Protein AF-A0A1Y0G5J5-F1 (afdb_monomer)

Secondary structure (DSSP, 8-state):
-HHHHHHHHHHHHHHHHHHHHHHHHHHHHHHHHHHHHHHHHHHHHHHHHHHHHHHHHHHHHHHHHHHHHTHHHHHHHHHHHHHHHHHHHHHHHHHHHHHHHHS--HHHHHHHHHHHHHHHHHS---

Mean predicted aligned error: 13.6 Å

Foldseek 3Di:
DVVVVVVVVVVVVVVVVVVVVVVVVVVVVVVVVVVVVVVVVVVCCVVVVVVCVVVVVVLVVVLVVQCVVCVPPPNPCSVVVSVVVVVVVVVVVVVVVVVVVVVPPPPPVVVVVVVVVVVVVPPPDD

pLDDT: mean 77.76, std 14.46, range [41.59, 96.88]

Radius of gyration: 29.21 Å; Cα contacts (8 Å, |Δi|>4): 8; chains: 1; bounding box: 73×22×74 Å

Sequence (126 aa):
MAEVTSGLMESLKRLVRTLLTIGQTRLELLSNELEEERIRLTRILVIGGLTLFFFGLALLLATVFLIVLFWDSHRLLMIGGLTGLFTLAGLLALNTFRAMCRERPRLFAASLSELSKDREQLAPRL

Structure (mmCIF, N/CA/C/O backbone):
data_AF-A0A1Y0G5J5-F1
#
_entry.id   AF-A0A1Y0G5J5-F1
#
loop_
_atom_site.group_PDB
_atom_site.id
_atom_site.type_symbol
_atom_site.label_atom_id
_atom_site.label_alt_id
_atom_site.label_comp_id
_atom_site.label_asym_id
_atom_site.label_entity_id
_atom_site.label_seq_id
_atom_site.pdbx_PDB_ins_code
_atom_site.Cartn_x
_atom_site.Cartn_y
_atom_site.Cartn_z
_atom_site.occupancy
_atom_site.B_iso_or_equiv
_atom_site.auth_seq_id
_atom_site.auth_comp_id
_atom_site.auth_asym_id
_atom_site.auth_atom_id
_atom_site.pdbx_PDB_model_num
ATOM 1 N N . MET A 1 1 ? -50.958 -14.298 44.379 1.00 48.50 1 MET A N 1
ATOM 2 C CA . MET A 1 1 ? -50.286 -14.405 43.059 1.00 48.50 1 MET A CA 1
ATOM 3 C C . MET A 1 1 ? -49.753 -13.067 42.518 1.00 48.50 1 MET A C 1
ATOM 5 O O . MET A 1 1 ? -48.831 -13.118 41.722 1.00 48.50 1 MET A O 1
ATOM 9 N N . ALA A 1 2 ? -50.241 -11.894 42.959 1.00 53.78 2 ALA A N 1
ATOM 10 C CA . ALA A 1 2 ? -49.780 -10.579 42.469 1.00 53.78 2 ALA A CA 1
ATOM 11 C C . ALA A 1 2 ? -48.365 -10.141 42.937 1.00 53.78 2 ALA A C 1
ATOM 13 O O . ALA A 1 2 ? -47.700 -9.369 42.247 1.00 53.78 2 ALA A O 1
ATOM 14 N N . GLU A 1 3 ? -47.871 -10.654 44.069 1.00 55.78 3 GLU A N 1
ATOM 15 C CA . GLU A 1 3 ? -46.524 -10.343 44.590 1.00 55.78 3 GLU A CA 1
ATOM 16 C C . GLU A 1 3 ? -45.391 -10.927 43.730 1.00 55.78 3 GLU A C 1
ATOM 18 O O . GLU A 1 3 ? -44.379 -10.271 43.491 1.00 55.78 3 GLU A O 1
ATOM 23 N N . VAL A 1 4 ? -45.582 -12.138 43.193 1.00 58.97 4 VAL A N 1
ATOM 24 C CA . VAL A 1 4 ? -44.564 -12.841 42.391 1.00 58.97 4 VAL A CA 1
ATOM 25 C C . VAL A 1 4 ? -44.337 -12.139 41.049 1.00 58.97 4 VAL A C 1
ATOM 27 O O . VAL A 1 4 ? -43.201 -12.001 40.599 1.00 58.97 4 VAL A O 1
ATOM 30 N N . THR A 1 5 ? -45.402 -11.624 40.429 1.00 65.06 5 THR A N 1
ATOM 31 C CA . THR A 1 5 ? -45.323 -10.845 39.183 1.00 65.06 5 THR A CA 1
ATOM 32 C C . THR A 1 5 ? -44.612 -9.504 39.367 1.00 65.06 5 THR A C 1
ATOM 34 O O . THR A 1 5 ? -43.902 -9.069 38.462 1.00 65.06 5 THR A O 1
ATOM 37 N N . SER A 1 6 ? -44.743 -8.879 40.544 1.00 66.88 6 SER A N 1
ATOM 38 C CA . SER A 1 6 ? -44.019 -7.649 40.893 1.00 66.88 6 SER A CA 1
ATOM 39 C C . SER A 1 6 ? -42.507 -7.899 40.993 1.00 66.88 6 SER A C 1
ATOM 41 O O . SER A 1 6 ? -41.719 -7.206 40.346 1.00 66.88 6 SER A O 1
ATOM 43 N N . GLY A 1 7 ? -42.100 -8.958 41.704 1.00 73.06 7 GLY A N 1
ATOM 44 C CA . GLY A 1 7 ? -40.685 -9.324 41.856 1.00 73.06 7 GLY A CA 1
ATOM 45 C C . GLY A 1 7 ? -40.005 -9.759 40.548 1.00 73.06 7 GLY A C 1
ATOM 46 O O . GLY A 1 7 ? -38.823 -9.472 40.329 1.00 73.06 7 GLY A O 1
ATOM 47 N N . LEU A 1 8 ? -40.751 -10.395 39.635 1.00 77.75 8 LEU A N 1
ATOM 48 C CA . LEU A 1 8 ? -40.253 -10.750 38.300 1.00 77.75 8 LEU A CA 1
ATOM 49 C C . LEU A 1 8 ? -40.013 -9.502 37.434 1.00 77.75 8 LEU A C 1
ATOM 51 O O . LEU A 1 8 ? -38.984 -9.396 36.765 1.00 77.75 8 LEU A O 1
ATOM 55 N N . MET A 1 9 ? -40.939 -8.539 37.483 1.00 81.06 9 MET A N 1
ATOM 56 C CA . MET A 1 9 ? -40.833 -7.270 36.756 1.00 81.06 9 MET A CA 1
ATOM 57 C C . MET A 1 9 ? -39.655 -6.425 37.269 1.00 81.06 9 MET A C 1
ATOM 59 O O . MET A 1 9 ? -38.930 -5.824 36.475 1.00 81.06 9 MET A O 1
ATOM 63 N N . GLU A 1 10 ? -39.417 -6.408 38.584 1.00 79.62 10 GLU A N 1
ATOM 64 C CA . GLU A 1 10 ? -38.252 -5.749 39.190 1.00 79.62 10 GLU A CA 1
ATOM 65 C C . GLU A 1 10 ? -36.924 -6.403 38.794 1.00 79.62 10 GLU A C 1
ATOM 67 O O . GLU A 1 10 ? -35.959 -5.702 38.471 1.00 79.62 10 GLU A O 1
ATOM 72 N N . SER A 1 11 ? -36.876 -7.737 38.765 1.00 77.19 11 SER A N 1
ATOM 73 C CA . SER A 1 11 ? -35.688 -8.485 38.339 1.00 77.19 11 SER A CA 1
ATOM 74 C C . SER A 1 11 ? -35.362 -8.233 36.869 1.00 77.19 11 SER A C 1
ATOM 76 O O . SER A 1 11 ? -34.202 -8.004 36.530 1.00 77.19 11 SER A O 1
ATOM 78 N N . LEU A 1 12 ? -36.378 -8.176 36.004 1.00 82.25 12 LEU A N 1
ATOM 79 C CA . LEU A 1 12 ? -36.210 -7.833 34.593 1.00 82.25 12 LEU A CA 1
ATOM 80 C C . LEU A 1 12 ? -35.689 -6.398 34.424 1.00 82.25 12 LEU A C 1
ATOM 82 O O . LEU A 1 12 ? -34.766 -6.160 33.647 1.00 82.25 12 LEU A O 1
ATOM 86 N N . LYS A 1 13 ? -36.208 -5.447 35.211 1.00 79.50 13 LYS A N 1
ATOM 87 C CA . LYS A 1 13 ? -35.724 -4.057 35.230 1.00 79.50 13 LYS A CA 1
ATOM 88 C C . LYS A 1 13 ? -34.261 -3.959 35.658 1.00 79.50 13 LYS A C 1
ATOM 90 O O . LYS A 1 13 ? -33.501 -3.200 35.056 1.00 79.50 13 LYS A O 1
ATOM 95 N N . ARG A 1 14 ? -33.852 -4.720 36.679 1.00 77.56 14 ARG A N 1
ATOM 96 C CA . ARG A 1 14 ? -32.446 -4.804 37.102 1.00 77.56 14 ARG A CA 1
ATOM 97 C C . ARG A 1 14 ? -31.571 -5.409 36.012 1.00 77.56 14 ARG A C 1
ATOM 99 O O . ARG A 1 14 ? -30.533 -4.831 35.718 1.00 77.56 14 ARG A O 1
ATOM 106 N N . LEU A 1 15 ? -32.011 -6.496 35.381 1.00 78.00 15 LEU A N 1
ATOM 107 C CA . LEU A 1 15 ? -31.271 -7.162 34.309 1.00 78.00 15 LEU A CA 1
ATOM 108 C C . LEU A 1 15 ? -31.032 -6.222 33.117 1.00 78.00 15 LEU A C 1
ATOM 110 O O . LEU A 1 15 ? -29.899 -6.082 32.668 1.00 78.00 15 LEU A O 1
ATOM 114 N N . VAL A 1 16 ? -32.077 -5.521 32.663 1.00 77.38 16 VAL A N 1
ATOM 115 C CA . VAL A 1 16 ? -31.996 -4.527 31.578 1.00 77.38 16 VAL A CA 1
ATOM 116 C C . VAL A 1 16 ? -31.052 -3.386 31.949 1.00 77.38 16 VAL A C 1
ATOM 118 O O . VAL A 1 16 ? -30.237 -2.974 31.130 1.00 77.38 16 VAL A O 1
ATOM 121 N N . ARG A 1 17 ? -31.104 -2.903 33.196 1.00 77.38 17 ARG A N 1
ATOM 122 C CA . ARG A 1 17 ? -30.204 -1.845 33.671 1.00 77.38 17 ARG A CA 1
ATOM 123 C C . ARG A 1 17 ? -28.749 -2.308 33.665 1.00 77.38 17 ARG A C 1
ATOM 125 O O . ARG A 1 17 ? -27.904 -1.580 33.170 1.00 77.38 17 ARG A O 1
ATOM 132 N N . THR A 1 18 ? -28.471 -3.519 34.145 1.00 76.00 18 THR A N 1
ATOM 133 C CA . THR A 1 18 ? -27.127 -4.112 34.129 1.00 76.00 18 THR A CA 1
ATOM 134 C C . THR A 1 18 ? -26.611 -4.316 32.702 1.00 76.00 18 THR A C 1
ATOM 136 O O . THR A 1 18 ? -25.460 -3.989 32.428 1.00 76.00 18 THR A O 1
ATOM 139 N N . LEU A 1 19 ? -27.457 -4.789 31.782 1.00 71.12 19 LEU A N 1
ATOM 140 C CA . LEU A 1 19 ? -27.134 -4.923 30.356 1.00 71.12 19 LEU A CA 1
ATOM 141 C C . LEU A 1 19 ? -26.801 -3.573 29.708 1.00 71.12 19 LEU A C 1
ATOM 143 O O . LEU A 1 19 ? -25.793 -3.471 29.017 1.00 71.12 19 LEU A O 1
ATOM 147 N N . LEU A 1 20 ? -27.584 -2.527 29.989 1.00 73.81 20 LEU A N 1
ATOM 148 C CA . LEU A 1 20 ? -27.311 -1.165 29.517 1.00 73.81 20 LEU A CA 1
ATOM 149 C C . LEU A 1 20 ? -25.972 -0.630 30.037 1.00 73.81 20 LEU A C 1
ATOM 151 O O . LEU A 1 20 ? -25.208 -0.058 29.263 1.00 73.81 20 LEU A O 1
ATOM 155 N N . THR A 1 21 ? -25.652 -0.852 31.315 1.00 73.06 21 THR A N 1
ATOM 156 C CA . THR A 1 21 ? -24.372 -0.415 31.895 1.00 73.06 21 THR A CA 1
ATOM 157 C C . THR A 1 21 ? -23.181 -1.143 31.263 1.00 73.06 21 THR A C 1
ATOM 159 O O . THR A 1 21 ? -22.154 -0.523 30.984 1.00 73.06 21 THR A O 1
ATOM 162 N N . ILE A 1 22 ? -23.317 -2.448 31.002 1.00 73.12 22 ILE A N 1
ATOM 163 C CA . ILE A 1 22 ? -22.291 -3.259 30.325 1.00 73.12 22 ILE A CA 1
ATOM 164 C C . ILE A 1 22 ? -22.132 -2.824 28.859 1.00 73.12 22 ILE A C 1
ATOM 166 O O . ILE A 1 22 ? -21.013 -2.744 28.354 1.00 73.12 22 ILE A O 1
ATOM 170 N N . GLY A 1 23 ? -23.236 -2.516 28.174 1.00 70.12 23 GLY A N 1
ATOM 171 C CA . GLY A 1 23 ? -23.225 -2.009 26.803 1.00 70.12 23 GLY A CA 1
ATOM 172 C C . GLY A 1 23 ? -22.538 -0.648 26.688 1.00 70.12 23 GLY A C 1
ATOM 173 O O . GLY A 1 23 ? -21.704 -0.465 25.809 1.00 70.12 23 GLY A O 1
ATOM 174 N N . GLN A 1 24 ? -22.817 0.279 27.611 1.00 70.69 24 GLN A N 1
ATOM 175 C CA . GLN A 1 24 ? -22.177 1.601 27.653 1.00 70.69 24 GLN A CA 1
ATOM 176 C C . GLN A 1 24 ? -20.656 1.506 27.812 1.00 70.69 24 GLN A C 1
ATOM 178 O O . GLN A 1 24 ? -19.926 2.122 27.042 1.00 70.69 24 GLN A O 1
ATOM 183 N N . THR A 1 25 ? -20.175 0.677 28.742 1.00 70.19 25 THR A N 1
ATOM 184 C CA . THR A 1 25 ? -18.728 0.492 28.958 1.00 70.19 25 THR A CA 1
ATOM 185 C C . THR A 1 25 ? -18.040 -0.178 27.768 1.00 70.19 25 THR A C 1
ATOM 187 O O . THR A 1 25 ? -16.918 0.184 27.419 1.00 70.19 25 THR A O 1
ATOM 190 N N . ARG A 1 26 ? -18.702 -1.128 27.093 1.00 76.62 26 ARG A N 1
ATOM 191 C CA . ARG A 1 26 ? -18.162 -1.730 25.862 1.00 76.62 26 ARG A CA 1
ATOM 192 C C . ARG A 1 26 ? -18.199 -0.777 24.672 1.00 76.62 26 ARG A C 1
ATOM 194 O O . ARG A 1 26 ? -17.278 -0.821 23.871 1.00 76.62 26 ARG A O 1
ATOM 201 N N . LEU A 1 27 ? -19.213 0.078 24.549 1.00 72.31 27 LEU A N 1
ATOM 202 C CA . LEU A 1 27 ? -19.282 1.098 23.498 1.00 72.31 27 LEU A CA 1
ATOM 203 C C . LEU A 1 27 ? -18.202 2.168 23.667 1.00 72.31 27 LEU A C 1
ATOM 205 O O . LEU A 1 27 ? -17.607 2.565 22.671 1.00 72.31 27 LEU A O 1
ATOM 209 N N . GLU A 1 28 ? -17.907 2.592 24.898 1.00 72.62 28 GLU A N 1
ATOM 210 C CA . GLU A 1 28 ? -16.767 3.476 25.178 1.00 72.62 28 GLU A CA 1
ATOM 211 C C . GLU A 1 28 ? -15.439 2.819 24.789 1.00 72.62 28 GLU A C 1
ATOM 213 O O . GLU A 1 28 ? -14.636 3.438 24.092 1.00 72.62 28 GLU A O 1
ATOM 218 N N . LEU A 1 29 ? -15.235 1.547 25.153 1.00 74.75 29 LEU A N 1
ATOM 219 C CA . LEU A 1 29 ? -14.040 0.797 24.754 1.00 74.75 29 LEU A CA 1
ATOM 220 C C . LEU A 1 29 ? -13.947 0.617 23.229 1.00 74.75 29 LEU A C 1
ATOM 222 O O . LEU A 1 29 ? -12.900 0.896 22.659 1.00 74.75 29 LEU A O 1
ATOM 226 N N . LEU A 1 30 ? -15.036 0.236 22.552 1.00 73.88 30 LEU A N 1
ATOM 227 C CA . LEU A 1 30 ? -15.081 0.080 21.090 1.00 73.88 30 LEU A CA 1
ATOM 228 C C . LEU A 1 30 ? -14.862 1.407 20.355 1.00 73.88 30 LEU A C 1
ATOM 230 O O . LEU A 1 30 ? -14.214 1.430 19.311 1.00 73.88 30 LEU A O 1
ATOM 234 N N . SER A 1 31 ? -15.407 2.509 20.876 1.00 74.19 31 SER A N 1
ATOM 235 C CA . SER A 1 31 ? -15.188 3.846 20.319 1.00 74.19 31 SER A CA 1
ATOM 236 C C . SER A 1 31 ? -13.718 4.239 20.423 1.00 74.19 31 SER A C 1
ATOM 238 O O . SER A 1 31 ? -13.153 4.740 19.452 1.00 74.19 31 SER A O 1
ATOM 240 N N . ASN A 1 32 ? -13.091 3.964 21.567 1.00 75.00 32 ASN A N 1
ATOM 241 C CA . ASN A 1 32 ? -11.678 4.246 21.784 1.00 75.00 32 ASN A CA 1
ATOM 242 C C . ASN A 1 32 ? -10.775 3.361 20.899 1.00 75.00 32 ASN A C 1
ATOM 244 O O . ASN A 1 32 ? -9.874 3.864 20.233 1.00 75.00 32 ASN A O 1
ATOM 248 N N . GLU A 1 33 ? -11.067 2.060 20.794 1.00 76.12 33 GLU A N 1
ATOM 249 C CA . GLU A 1 33 ? -10.354 1.135 19.897 1.00 76.12 33 GLU A CA 1
ATOM 250 C C . GLU A 1 33 ? -10.484 1.541 18.419 1.00 76.12 33 GLU A C 1
ATOM 252 O O . GLU A 1 33 ? -9.517 1.464 17.659 1.00 76.12 33 GLU A O 1
ATOM 257 N N . LEU A 1 34 ? -11.661 2.016 17.993 1.00 77.44 34 LEU A N 1
ATOM 258 C CA . LEU A 1 34 ? -11.863 2.539 16.640 1.00 77.44 34 LEU A CA 1
ATOM 259 C C . LEU A 1 34 ? -11.021 3.786 16.379 1.00 77.44 34 LEU A C 1
ATOM 261 O O . LEU A 1 34 ? -10.488 3.931 15.279 1.00 77.44 34 LEU A O 1
ATOM 265 N N . GLU A 1 35 ? -10.909 4.691 17.346 1.00 77.00 35 GLU A N 1
ATOM 266 C CA . GLU A 1 35 ? -10.113 5.910 17.209 1.00 77.00 35 GLU A CA 1
ATOM 267 C C . GLU A 1 35 ? -8.612 5.591 17.114 1.00 77.00 35 GLU A C 1
ATOM 269 O O . GLU A 1 35 ? -7.926 6.084 16.211 1.00 77.00 35 GLU A O 1
ATOM 274 N N . GLU A 1 36 ? -8.120 4.667 17.943 1.00 78.75 36 GLU A N 1
ATOM 275 C CA . GLU A 1 36 ? -6.749 4.154 17.857 1.00 78.75 36 GLU A CA 1
ATOM 276 C C . GLU A 1 36 ? -6.468 3.478 16.507 1.00 78.75 36 GLU A C 1
ATOM 278 O O . GLU A 1 36 ? -5.452 3.759 15.856 1.00 78.75 36 GLU A O 1
ATOM 283 N N . GLU A 1 37 ? -7.383 2.629 16.031 1.00 77.81 37 GLU A N 1
ATOM 284 C CA . GLU A 1 37 ? -7.213 1.922 14.763 1.00 77.81 37 GLU A CA 1
ATOM 285 C C . GLU A 1 37 ? -7.318 2.876 13.562 1.00 77.81 37 GLU A C 1
ATOM 287 O O . GLU A 1 37 ? -6.590 2.725 12.581 1.00 77.81 37 GLU A O 1
ATOM 292 N N . ARG A 1 38 ? -8.139 3.932 13.637 1.00 82.25 38 ARG A N 1
ATOM 293 C CA . ARG A 1 38 ? -8.187 4.999 12.620 1.00 82.25 38 ARG A CA 1
ATOM 294 C C . ARG A 1 38 ? -6.854 5.723 12.504 1.00 82.25 38 ARG A C 1
ATOM 296 O O . ARG A 1 38 ? -6.385 5.934 11.382 1.00 82.25 38 ARG A O 1
ATOM 303 N N . ILE A 1 39 ? -6.229 6.081 13.624 1.00 84.69 39 ILE A N 1
ATOM 304 C CA . ILE A 1 39 ? -4.912 6.732 13.631 1.00 84.69 39 ILE A CA 1
ATOM 305 C C . ILE A 1 39 ? -3.852 5.775 13.078 1.00 84.69 39 ILE A C 1
ATOM 307 O O . ILE A 1 39 ? -3.050 6.173 12.227 1.00 84.69 39 ILE A O 1
ATOM 311 N N . ARG A 1 40 ? -3.878 4.500 13.488 1.00 86.69 40 ARG A N 1
ATOM 312 C CA . ARG A 1 40 ? -2.971 3.463 12.977 1.00 86.69 40 ARG A CA 1
ATOM 313 C C . ARG A 1 40 ? -3.107 3.291 11.466 1.00 86.69 40 ARG A C 1
ATOM 315 O O . ARG A 1 40 ? -2.104 3.369 10.759 1.00 86.69 40 ARG A O 1
ATOM 322 N N . LEU A 1 41 ? -4.325 3.102 10.963 1.00 85.44 41 LEU A N 1
ATOM 323 C CA . LEU A 1 41 ? -4.601 2.939 9.536 1.00 85.44 41 LEU A CA 1
ATOM 324 C C . LEU A 1 41 ? -4.205 4.183 8.747 1.00 85.44 41 LEU A C 1
ATOM 326 O O . LEU A 1 41 ? -3.576 4.058 7.702 1.00 85.44 41 LEU A O 1
ATOM 330 N N . THR A 1 42 ? -4.495 5.380 9.257 1.00 86.50 42 THR A N 1
ATOM 331 C CA . THR A 1 42 ? -4.085 6.636 8.612 1.00 86.50 42 THR A CA 1
ATOM 332 C C . THR A 1 42 ? -2.565 6.729 8.526 1.00 86.50 42 THR A C 1
ATOM 334 O O . THR A 1 42 ? -2.024 7.045 7.469 1.00 86.50 42 THR A O 1
ATOM 337 N N . ARG A 1 43 ? -1.850 6.378 9.601 1.00 91.62 43 ARG A N 1
ATOM 338 C CA . ARG A 1 43 ? -0.384 6.345 9.609 1.00 91.62 43 ARG A CA 1
ATOM 339 C C . ARG A 1 43 ? 0.169 5.333 8.605 1.00 91.62 43 ARG A C 1
ATOM 341 O O . ARG A 1 43 ? 1.103 5.663 7.878 1.00 91.62 43 ARG A O 1
ATOM 348 N N . ILE A 1 44 ? -0.408 4.133 8.543 1.00 91.56 44 ILE A N 1
ATOM 349 C CA . ILE A 1 44 ? -0.030 3.101 7.567 1.00 91.56 44 ILE A CA 1
ATOM 350 C C . ILE A 1 44 ? -0.305 3.584 6.139 1.00 91.56 44 ILE A C 1
ATOM 352 O O . ILE A 1 44 ? 0.545 3.400 5.276 1.00 91.56 44 ILE A O 1
ATOM 356 N N . LEU A 1 45 ? -1.439 4.238 5.884 1.00 92.50 45 LEU A N 1
ATOM 357 C CA . LEU A 1 45 ? -1.783 4.775 4.567 1.00 92.50 45 LEU A CA 1
ATOM 358 C C . LEU A 1 45 ? -0.832 5.894 4.137 1.00 92.50 45 LEU A C 1
ATOM 360 O O . LEU A 1 45 ? -0.373 5.892 2.999 1.00 92.50 45 LEU A O 1
ATOM 364 N N . VAL A 1 46 ? -0.503 6.822 5.037 1.00 95.38 46 VAL A N 1
ATOM 365 C CA . VAL A 1 46 ? 0.410 7.935 4.741 1.00 95.38 46 VAL A CA 1
ATOM 366 C C . VAL A 1 46 ? 1.827 7.424 4.495 1.00 95.38 46 VAL A C 1
ATOM 368 O O . VAL A 1 46 ? 2.410 7.726 3.455 1.00 95.38 46 VAL A O 1
ATOM 371 N N . ILE A 1 47 ? 2.381 6.627 5.416 1.00 95.19 47 ILE A N 1
ATOM 372 C CA . ILE A 1 47 ? 3.745 6.096 5.275 1.00 95.19 47 ILE A CA 1
ATOM 373 C C . ILE A 1 47 ? 3.810 5.123 4.099 1.00 95.19 47 ILE A C 1
ATOM 375 O O . ILE A 1 47 ? 4.692 5.250 3.259 1.00 95.19 47 ILE A O 1
ATOM 379 N N . GLY A 1 48 ? 2.859 4.195 3.995 1.00 94.38 48 GLY A N 1
ATOM 380 C CA . GLY A 1 48 ? 2.786 3.232 2.900 1.00 94.38 48 GLY A CA 1
ATOM 381 C C . GLY A 1 48 ? 2.635 3.906 1.538 1.00 94.38 48 GLY A C 1
ATOM 382 O O . GLY A 1 48 ? 3.328 3.530 0.596 1.00 94.38 48 GLY A O 1
ATOM 383 N N . GLY A 1 49 ? 1.802 4.946 1.437 1.00 94.56 49 GLY A N 1
ATOM 384 C CA . GLY A 1 49 ? 1.661 5.755 0.227 1.00 94.56 49 GLY A CA 1
ATOM 385 C C . GLY A 1 49 ? 2.954 6.482 -0.144 1.00 94.56 49 GLY A C 1
ATOM 386 O O . GLY A 1 49 ? 3.371 6.434 -1.299 1.00 94.56 49 GLY A O 1
ATOM 387 N N . LEU A 1 50 ? 3.633 7.090 0.834 1.00 96.88 50 LEU A N 1
ATOM 388 C CA . LEU A 1 50 ? 4.916 7.762 0.622 1.00 96.88 50 LEU A CA 1
ATOM 389 C C . LEU A 1 50 ? 6.010 6.777 0.180 1.00 96.88 50 LEU A C 1
ATOM 391 O O . LEU A 1 50 ? 6.743 7.050 -0.770 1.00 96.88 50 LEU A O 1
ATOM 395 N N . THR A 1 51 ? 6.094 5.611 0.824 1.00 95.88 51 THR A N 1
ATOM 396 C CA . THR A 1 51 ? 7.011 4.529 0.445 1.00 95.88 51 THR A CA 1
ATOM 397 C C . THR A 1 51 ? 6.737 4.048 -0.976 1.00 95.88 51 THR A C 1
ATOM 399 O O . THR A 1 51 ? 7.669 3.962 -1.774 1.00 95.88 51 THR A O 1
ATOM 402 N N . LEU A 1 52 ? 5.473 3.780 -1.319 1.00 94.38 52 LEU A N 1
ATOM 403 C CA . LEU A 1 52 ? 5.089 3.334 -2.657 1.00 94.38 52 LEU A CA 1
ATOM 404 C C . LEU A 1 52 ? 5.413 4.394 -3.717 1.00 94.38 52 LEU A C 1
ATOM 406 O O . LEU A 1 52 ? 5.899 4.052 -4.792 1.00 94.38 52 LEU A O 1
ATOM 410 N N . PHE A 1 53 ? 5.202 5.672 -3.400 1.00 95.81 53 PHE A N 1
ATOM 411 C CA . PHE A 1 53 ? 5.531 6.789 -4.280 1.00 95.81 53 PHE A CA 1
ATOM 412 C C . PHE A 1 53 ? 7.034 6.872 -4.570 1.00 95.81 53 PHE A C 1
ATOM 414 O O . PHE A 1 53 ? 7.431 6.855 -5.734 1.00 95.81 53 PHE A O 1
ATOM 421 N N . PHE A 1 54 ? 7.882 6.910 -3.535 1.00 96.81 54 PHE A N 1
ATOM 422 C CA . PHE A 1 54 ? 9.334 6.980 -3.727 1.00 96.81 54 PHE A CA 1
ATOM 423 C C . PHE A 1 54 ? 9.889 5.742 -4.431 1.00 96.81 54 PHE A C 1
ATOM 425 O O . PHE A 1 54 ? 10.752 5.869 -5.299 1.00 96.81 54 PHE A O 1
ATOM 432 N N . PHE A 1 55 ? 9.381 4.552 -4.104 1.00 95.25 55 PHE A N 1
ATOM 433 C CA . PHE A 1 55 ? 9.804 3.320 -4.762 1.00 95.25 55 PHE A CA 1
ATOM 434 C C . PHE A 1 55 ? 9.363 3.283 -6.231 1.00 95.25 55 PHE A C 1
ATOM 436 O O . PHE A 1 55 ? 10.158 2.939 -7.102 1.00 95.25 55 PHE A O 1
ATOM 443 N N . GLY A 1 56 ? 8.129 3.703 -6.529 1.00 93.94 56 GLY A N 1
ATOM 444 C CA . GLY A 1 56 ? 7.632 3.841 -7.899 1.00 93.94 56 GLY A CA 1
ATOM 445 C C . GLY A 1 56 ? 8.449 4.843 -8.714 1.00 93.94 56 GLY A C 1
ATOM 446 O O . GLY A 1 56 ? 8.810 4.557 -9.854 1.00 93.94 56 GLY A O 1
ATOM 447 N N . LEU A 1 57 ? 8.818 5.979 -8.114 1.00 96.25 57 LEU A N 1
ATOM 448 C CA . LEU A 1 57 ? 9.678 6.973 -8.751 1.00 96.25 57 LEU A CA 1
ATOM 449 C C . LEU A 1 57 ? 11.086 6.424 -9.025 1.00 96.25 57 LEU A C 1
ATOM 451 O O . LEU A 1 57 ? 11.598 6.586 -10.130 1.00 96.25 57 LEU A O 1
ATOM 455 N N . ALA A 1 58 ? 11.696 5.739 -8.054 1.00 95.62 58 ALA A N 1
ATOM 456 C CA . ALA A 1 58 ? 12.993 5.087 -8.228 1.00 95.62 58 ALA A CA 1
ATOM 457 C C . ALA A 1 58 ? 12.954 4.033 -9.344 1.00 95.62 58 ALA A C 1
ATOM 459 O O . ALA A 1 58 ? 13.858 3.984 -10.176 1.00 95.62 58 ALA A O 1
ATOM 460 N N . LEU A 1 59 ? 11.890 3.231 -9.406 1.00 94.81 59 LEU A N 1
ATOM 461 C CA . LEU A 1 59 ? 11.702 2.209 -10.432 1.00 94.81 59 LEU A CA 1
ATOM 462 C C . LEU A 1 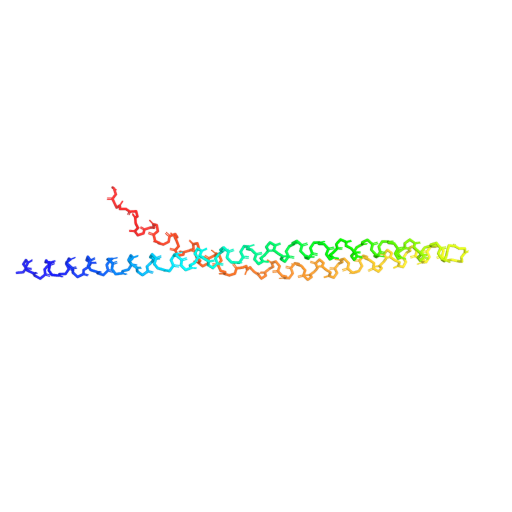59 ? 11.524 2.824 -11.827 1.00 94.81 59 LEU A C 1
ATOM 464 O O . LEU A 1 59 ? 12.110 2.338 -12.795 1.00 94.81 59 LEU A O 1
ATOM 468 N N . LEU A 1 60 ? 10.769 3.920 -11.933 1.00 94.25 60 LEU A N 1
ATOM 469 C CA . LEU A 1 60 ? 10.618 4.683 -13.172 1.00 94.25 60 LEU A CA 1
ATOM 470 C C . LEU A 1 60 ? 11.965 5.249 -13.633 1.00 94.25 60 LEU A C 1
ATOM 472 O O . LEU A 1 60 ? 12.347 5.057 -14.786 1.00 94.25 60 LEU A O 1
ATOM 476 N N . LEU A 1 61 ? 12.714 5.893 -12.736 1.00 94.00 61 LEU A N 1
ATOM 477 C CA . LEU A 1 61 ? 14.041 6.422 -13.051 1.00 94.00 61 LEU A CA 1
ATOM 478 C C . LEU A 1 61 ? 15.016 5.309 -13.449 1.00 94.00 61 LEU A C 1
ATOM 480 O O . LEU A 1 61 ? 15.739 5.471 -14.426 1.00 94.00 61 LEU A O 1
ATOM 484 N N . ALA A 1 62 ? 14.997 4.163 -12.765 1.00 91.00 62 ALA A N 1
ATOM 485 C CA . ALA A 1 62 ? 15.804 2.996 -13.116 1.00 91.00 62 ALA A CA 1
ATOM 486 C C . ALA A 1 62 ? 15.434 2.433 -14.497 1.00 91.00 62 ALA A C 1
ATOM 488 O O . ALA A 1 62 ? 16.314 2.065 -15.268 1.00 91.00 62 ALA A O 1
ATOM 489 N N . THR A 1 63 ? 14.144 2.416 -14.838 1.00 91.69 63 THR A N 1
ATOM 490 C CA . THR A 1 63 ? 13.646 2.007 -16.163 1.00 91.69 63 THR A CA 1
ATOM 491 C C . THR A 1 63 ? 14.216 2.911 -17.247 1.00 91.69 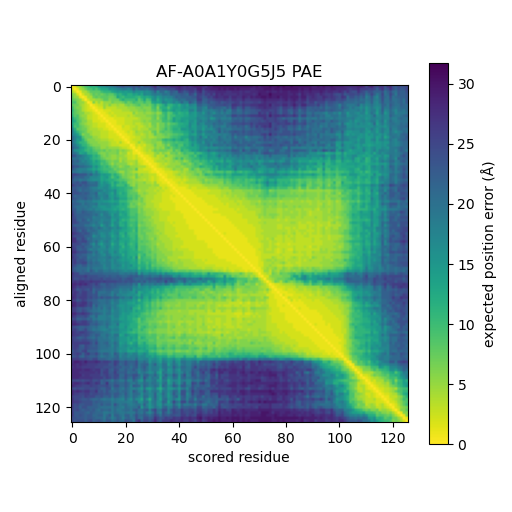63 THR A C 1
ATOM 493 O O . THR A 1 63 ? 14.808 2.425 -18.208 1.00 91.69 63 THR A O 1
ATOM 496 N N . VAL A 1 64 ? 14.086 4.230 -17.079 1.00 91.31 64 VAL A N 1
ATOM 497 C CA . VAL A 1 64 ? 14.631 5.214 -18.025 1.00 91.31 64 VAL A CA 1
ATOM 498 C C . VAL A 1 64 ? 16.150 5.092 -18.108 1.00 91.31 64 VAL A C 1
ATOM 500 O O . VAL A 1 64 ? 16.694 5.044 -19.207 1.00 91.31 64 VAL A O 1
ATOM 503 N N . PHE A 1 65 ? 16.831 4.978 -16.967 1.00 90.12 65 PHE A N 1
ATOM 504 C CA . PHE A 1 65 ? 18.278 4.798 -16.900 1.00 90.12 65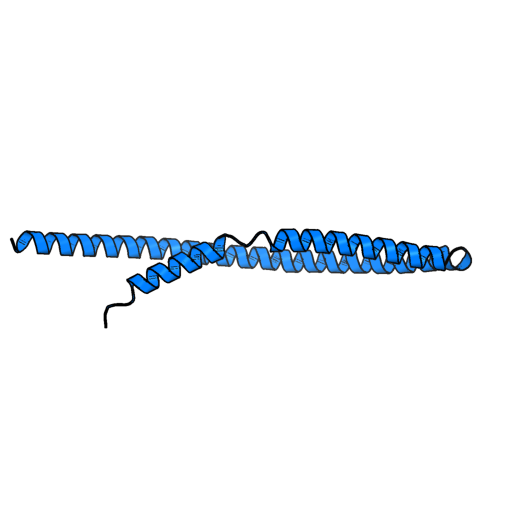 PHE A CA 1
ATOM 505 C C . PHE A 1 65 ? 18.731 3.565 -17.686 1.00 90.12 65 PHE A C 1
ATOM 507 O O . PHE A 1 65 ? 19.633 3.667 -18.509 1.00 90.12 65 PHE A O 1
ATOM 514 N N . LEU A 1 66 ? 18.070 2.421 -17.497 1.00 89.19 66 LEU A N 1
ATOM 515 C CA . LEU A 1 66 ? 18.366 1.194 -18.230 1.00 89.19 66 LEU A CA 1
ATOM 516 C C . LEU A 1 66 ? 18.096 1.335 -19.735 1.00 89.19 66 LEU A C 1
ATOM 518 O O . LEU A 1 66 ? 18.893 0.865 -20.543 1.00 89.19 66 LEU A O 1
ATOM 522 N N . ILE A 1 67 ? 17.009 2.003 -20.127 1.00 88.00 67 ILE A N 1
ATOM 523 C CA . ILE A 1 67 ? 16.707 2.264 -21.541 1.00 88.00 67 ILE A CA 1
ATOM 524 C C . ILE A 1 67 ? 17.797 3.131 -22.178 1.00 88.00 67 ILE A C 1
ATOM 526 O O . ILE A 1 67 ? 18.247 2.817 -23.277 1.00 88.00 67 ILE A O 1
ATOM 530 N N . VAL A 1 68 ? 18.231 4.194 -21.496 1.00 88.62 68 VAL A N 1
ATOM 531 C CA . VAL A 1 68 ? 19.283 5.100 -21.982 1.00 88.62 68 VAL A CA 1
ATOM 532 C C . VAL A 1 68 ? 20.637 4.390 -22.028 1.00 88.62 68 VAL A C 1
ATOM 534 O O . VAL A 1 68 ? 21.355 4.517 -23.015 1.00 88.62 68 VAL A O 1
ATOM 537 N N . LEU A 1 69 ? 20.971 3.598 -21.006 1.00 87.25 69 LEU A N 1
ATOM 538 C CA . LEU A 1 69 ? 22.242 2.876 -20.911 1.00 87.25 69 LEU A CA 1
ATOM 539 C C . LEU A 1 69 ? 22.425 1.864 -22.051 1.00 87.25 69 LEU A C 1
ATOM 541 O O . LEU A 1 69 ? 23.518 1.723 -22.589 1.00 87.25 69 LEU A O 1
ATOM 545 N N . PHE A 1 70 ? 21.352 1.170 -22.430 1.00 85.38 70 PHE A N 1
ATOM 546 C CA . PHE A 1 70 ? 21.368 0.138 -23.470 1.00 85.38 70 PHE A CA 1
ATOM 547 C C . PHE A 1 70 ? 20.788 0.618 -24.805 1.00 85.38 70 PHE A C 1
ATOM 549 O O . PHE A 1 70 ? 20.452 -0.201 -25.672 1.00 85.38 70 PHE A O 1
ATOM 556 N N . TRP A 1 71 ? 20.680 1.938 -24.979 1.00 79.62 71 TRP A N 1
ATOM 557 C CA . TRP A 1 71 ? 20.052 2.548 -26.140 1.00 79.62 71 TRP A CA 1
ATOM 558 C C . TRP A 1 71 ? 20.760 2.136 -27.433 1.00 79.62 71 TRP A C 1
ATOM 560 O O . TRP A 1 71 ? 20.103 1.685 -28.352 1.00 79.62 71 TRP A O 1
ATOM 570 N N . ASP A 1 72 ? 22.082 2.177 -27.556 1.00 76.81 72 ASP A N 1
ATOM 571 C CA . ASP A 1 72 ? 22.686 1.895 -28.872 1.00 76.81 72 ASP A CA 1
ATOM 572 C C . ASP A 1 72 ? 22.748 0.419 -29.280 1.00 76.81 72 ASP A C 1
ATOM 574 O O . ASP A 1 72 ? 22.785 0.127 -30.473 1.00 76.81 72 ASP A O 1
ATOM 578 N N . SER A 1 73 ? 22.659 -0.520 -28.337 1.00 75.00 73 SER A N 1
ATOM 579 C CA . SER A 1 73 ? 22.841 -1.944 -28.653 1.00 75.00 73 SER A CA 1
ATOM 580 C C . SER A 1 73 ? 21.531 -2.732 -28.748 1.00 75.00 73 SER A C 1
ATOM 582 O O . SER A 1 73 ? 21.401 -3.589 -29.616 1.00 75.00 73 SER A O 1
ATOM 584 N N . HIS A 1 74 ? 20.552 -2.486 -27.863 1.00 77.31 74 HIS A N 1
ATOM 585 C CA . HIS A 1 74 ? 19.412 -3.403 -27.685 1.00 77.31 74 HIS A CA 1
ATOM 586 C C . HIS A 1 74 ? 18.096 -2.706 -27.271 1.00 77.31 74 HIS A C 1
ATOM 588 O O . HIS A 1 74 ? 17.382 -3.197 -26.392 1.00 77.31 74 HIS A O 1
ATOM 594 N N . ARG A 1 75 ? 17.727 -1.586 -27.921 1.00 78.50 75 ARG A N 1
ATOM 595 C CA . ARG A 1 75 ? 16.516 -0.784 -27.590 1.00 78.50 75 ARG A CA 1
ATOM 596 C C . ARG A 1 75 ? 15.251 -1.624 -27.422 1.00 78.50 75 ARG A C 1
ATOM 598 O O . ARG A 1 75 ? 14.575 -1.521 -26.401 1.00 78.50 75 ARG A O 1
ATOM 605 N N . LEU A 1 76 ? 14.936 -2.468 -28.411 1.00 8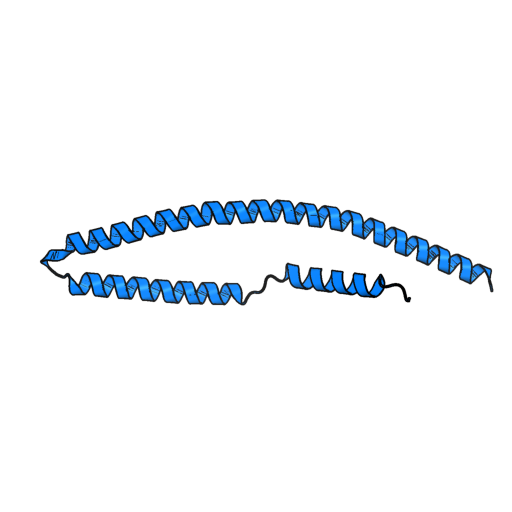1.06 76 LEU A N 1
ATOM 606 C CA . LEU A 1 76 ? 13.703 -3.263 -28.398 1.00 81.06 76 LEU A CA 1
ATOM 607 C C . LEU A 1 76 ? 13.690 -4.322 -27.290 1.00 81.06 76 LEU A C 1
ATOM 609 O O . LEU A 1 76 ? 12.645 -4.525 -26.677 1.00 81.06 76 LEU A O 1
ATOM 613 N N . LEU A 1 77 ? 14.822 -4.981 -27.018 1.00 84.56 77 LEU A N 1
ATOM 614 C CA . LEU A 1 77 ? 14.894 -6.006 -25.971 1.00 84.56 77 LEU A CA 1
ATOM 615 C C . LEU A 1 77 ? 14.735 -5.395 -24.582 1.00 84.56 77 LEU A C 1
ATOM 617 O O . LEU A 1 77 ? 14.048 -5.972 -23.746 1.00 84.56 77 LEU A O 1
ATOM 621 N N . MET A 1 78 ? 15.317 -4.219 -24.340 1.00 86.62 78 MET A N 1
ATOM 622 C CA . MET A 1 78 ? 15.173 -3.544 -23.052 1.00 86.62 78 MET A CA 1
ATOM 623 C C . MET A 1 78 ? 13.760 -3.028 -22.821 1.00 86.62 78 MET A C 1
ATOM 625 O O . MET A 1 78 ? 13.211 -3.242 -21.742 1.00 86.62 78 MET A O 1
ATOM 629 N N . ILE A 1 79 ? 13.144 -2.409 -23.832 1.00 85.75 79 ILE A N 1
ATOM 630 C CA . ILE A 1 79 ? 11.754 -1.953 -23.735 1.00 85.75 79 ILE A CA 1
ATOM 631 C C . ILE A 1 79 ? 10.830 -3.158 -23.543 1.00 85.75 79 ILE A C 1
ATOM 633 O O . ILE A 1 79 ? 10.088 -3.204 -22.567 1.00 85.75 79 ILE A O 1
ATOM 637 N N . GLY A 1 80 ? 10.922 -4.172 -24.408 1.00 86.88 80 GLY A N 1
ATOM 638 C CA . GLY A 1 80 ? 10.081 -5.368 -24.325 1.00 86.88 80 GLY A CA 1
ATOM 639 C C . GLY A 1 80 ? 10.283 -6.159 -23.029 1.00 86.88 80 GLY A C 1
ATOM 640 O O . GLY A 1 80 ? 9.310 -6.592 -22.416 1.00 86.88 80 GLY A O 1
ATOM 641 N N . GLY A 1 81 ? 11.530 -6.296 -22.574 1.00 90.81 81 GLY A N 1
ATOM 642 C CA . GLY A 1 81 ? 11.880 -6.973 -21.328 1.00 90.81 81 GLY A CA 1
ATOM 643 C C . GLY A 1 81 ? 11.337 -6.252 -20.096 1.00 90.81 81 GLY A C 1
ATOM 644 O O . GLY A 1 81 ? 10.696 -6.885 -19.259 1.00 90.81 81 GLY A O 1
ATOM 645 N N . LEU A 1 82 ? 11.516 -4.929 -20.006 1.00 90.12 82 LEU A N 1
ATOM 646 C CA . LEU A 1 82 ? 10.977 -4.125 -18.903 1.00 90.12 82 LEU A CA 1
ATOM 647 C C . LEU A 1 82 ? 9.44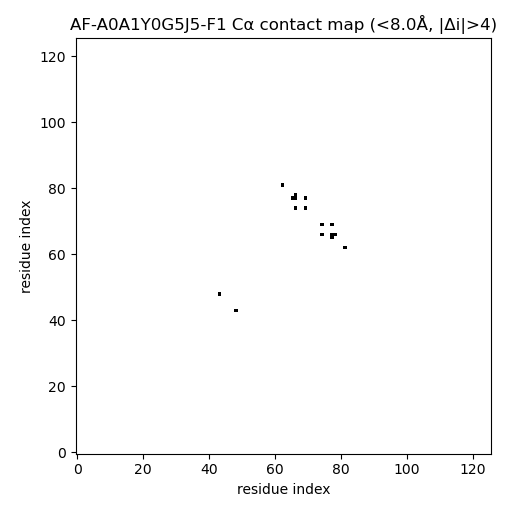4 -4.101 -18.922 1.00 90.12 82 LEU A C 1
ATOM 649 O O . LEU A 1 82 ? 8.818 -4.260 -17.875 1.00 90.12 82 LEU A O 1
ATOM 653 N N . THR A 1 83 ? 8.823 -3.988 -20.100 1.00 89.75 83 THR A N 1
ATOM 654 C CA . THR A 1 83 ? 7.363 -4.083 -20.242 1.00 89.75 83 THR A CA 1
ATOM 655 C C . THR A 1 83 ? 6.845 -5.443 -19.780 1.00 89.75 83 THR A C 1
ATOM 657 O O . THR A 1 83 ? 5.897 -5.497 -18.996 1.00 89.75 83 THR A O 1
ATOM 660 N N . GLY A 1 84 ? 7.469 -6.540 -20.215 1.00 92.00 84 GLY A N 1
ATOM 661 C CA . GLY A 1 84 ? 7.096 -7.892 -19.797 1.00 92.00 84 GLY A CA 1
ATOM 662 C C . GLY A 1 84 ? 7.250 -8.093 -18.289 1.00 92.00 84 GLY A C 1
ATOM 663 O O . GL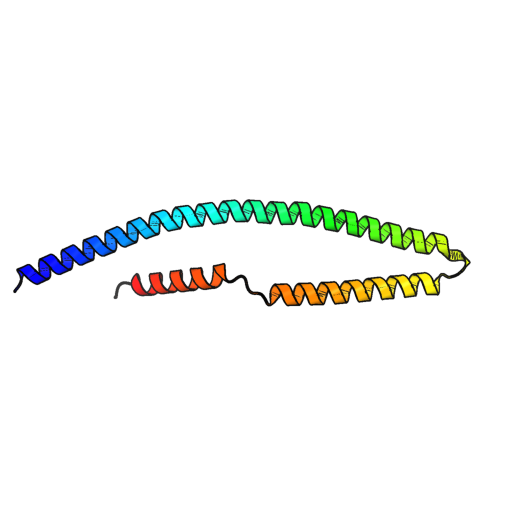Y A 1 84 ? 6.327 -8.575 -17.631 1.00 92.00 84 GLY A O 1
ATOM 664 N N . LEU A 1 85 ? 8.377 -7.645 -17.729 1.00 93.31 85 LEU A N 1
ATOM 665 C CA . LEU A 1 85 ? 8.670 -7.730 -16.301 1.00 93.31 85 LEU A CA 1
ATOM 666 C C . LEU A 1 85 ? 7.643 -6.962 -15.459 1.00 93.31 85 LEU A C 1
ATOM 668 O O . LEU A 1 85 ?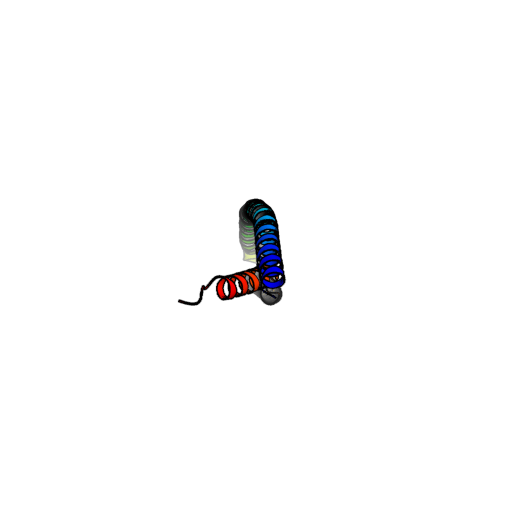 7.081 -7.528 -14.520 1.00 93.31 85 LEU A O 1
ATOM 672 N N . PHE A 1 86 ? 7.350 -5.704 -15.802 1.00 91.56 86 PHE A N 1
ATOM 673 C CA . PHE A 1 86 ? 6.365 -4.909 -15.063 1.00 91.56 86 PHE A CA 1
ATOM 674 C C . PHE A 1 86 ? 4.939 -5.420 -15.235 1.00 91.56 86 PHE A C 1
ATOM 676 O O . PHE A 1 86 ? 4.163 -5.375 -14.281 1.00 91.56 86 PHE A O 1
ATOM 683 N N . THR A 1 87 ? 4.596 -5.966 -16.403 1.00 92.06 87 THR A N 1
ATOM 684 C CA . THR A 1 87 ? 3.281 -6.585 -16.626 1.00 92.06 87 THR A CA 1
ATOM 685 C C . THR A 1 87 ? 3.104 -7.819 -15.742 1.00 92.06 87 THR A C 1
ATOM 687 O O . THR A 1 87 ? 2.082 -7.953 -15.069 1.00 92.06 87 THR A O 1
ATOM 690 N N . LEU A 1 88 ? 4.110 -8.698 -15.682 1.00 94.94 88 LEU A N 1
ATOM 691 C CA . LEU A 1 88 ? 4.091 -9.874 -14.809 1.00 94.94 88 LEU A CA 1
ATOM 692 C C . LEU A 1 88 ? 4.021 -9.483 -13.329 1.00 94.94 88 LEU A C 1
ATOM 694 O O . LEU A 1 88 ? 3.178 -10.007 -12.601 1.00 94.94 88 LEU A O 1
ATOM 698 N N . ALA A 1 89 ? 4.850 -8.532 -12.892 1.00 93.50 89 ALA A N 1
ATOM 699 C CA . ALA A 1 89 ? 4.820 -8.027 -11.521 1.00 93.50 89 ALA A CA 1
ATOM 700 C C . ALA A 1 89 ? 3.443 -7.437 -11.163 1.00 93.50 89 ALA A C 1
ATOM 702 O O . ALA A 1 89 ? 2.899 -7.735 -10.098 1.00 93.50 89 ALA A O 1
ATOM 703 N N . GLY A 1 90 ? 2.841 -6.666 -12.075 1.00 91.00 90 GLY A N 1
ATOM 704 C CA . GLY A 1 90 ? 1.502 -6.102 -11.913 1.00 91.00 90 GLY A CA 1
ATOM 705 C C . GLY A 1 90 ? 0.404 -7.164 -11.813 1.00 91.00 90 GLY A C 1
ATOM 706 O O . GLY A 1 90 ? -0.476 -7.057 -10.961 1.00 91.00 90 GLY A O 1
ATOM 707 N N . LEU A 1 91 ? 0.466 -8.225 -12.624 1.00 93.69 91 LEU A N 1
ATOM 708 C CA . LEU A 1 91 ? -0.484 -9.343 -12.553 1.00 93.69 91 LEU A CA 1
ATOM 709 C C . LEU A 1 91 ? -0.387 -10.102 -11.225 1.00 93.69 91 LEU A C 1
ATOM 711 O O . LEU A 1 91 ? -1.418 -10.427 -10.632 1.00 93.69 91 LEU A O 1
ATOM 715 N N . LEU A 1 92 ? 0.831 -10.352 -10.737 1.00 93.06 92 LEU A N 1
ATOM 716 C CA . LEU A 1 92 ? 1.047 -10.992 -9.438 1.00 93.06 92 LEU A CA 1
ATOM 717 C C . LEU A 1 92 ? 0.495 -10.129 -8.298 1.00 93.06 92 LEU A C 1
ATOM 719 O O . LEU A 1 92 ? -0.256 -10.638 -7.467 1.00 93.06 92 LEU A O 1
ATOM 723 N N . ALA A 1 93 ? 0.792 -8.826 -8.301 1.00 90.81 93 ALA A N 1
ATOM 724 C CA . ALA A 1 93 ? 0.269 -7.879 -7.316 1.00 90.81 93 ALA A CA 1
ATOM 725 C C . ALA A 1 93 ? -1.268 -7.778 -7.357 1.00 90.81 93 ALA A C 1
ATOM 727 O O . ALA A 1 93 ? -1.923 -7.711 -6.319 1.00 90.81 93 ALA A O 1
ATOM 728 N N . LEU A 1 94 ? -1.873 -7.819 -8.547 1.00 89.25 94 LEU A N 1
ATOM 729 C CA . LEU A 1 94 ? -3.328 -7.826 -8.692 1.00 89.25 94 LEU A CA 1
ATOM 730 C C . LEU A 1 94 ? -3.950 -9.109 -8.128 1.00 89.25 94 LEU A C 1
ATOM 732 O O . LEU A 1 94 ? -5.025 -9.062 -7.527 1.00 89.25 94 LEU A O 1
ATOM 736 N N . ASN A 1 95 ? -3.296 -10.255 -8.317 1.00 91.62 95 ASN A N 1
ATOM 737 C CA . ASN A 1 95 ? -3.778 -11.528 -7.795 1.00 91.62 95 ASN A CA 1
ATOM 738 C C . ASN A 1 95 ? -3.705 -11.578 -6.262 1.00 91.62 95 ASN A C 1
ATOM 740 O O . ASN A 1 95 ? -4.674 -11.978 -5.617 1.00 91.62 95 ASN A O 1
ATOM 744 N N . THR A 1 96 ? -2.601 -11.111 -5.668 1.00 87.06 96 THR A N 1
ATOM 745 C CA . THR A 1 96 ? -2.465 -11.026 -4.205 1.00 87.06 96 THR A CA 1
ATOM 746 C C . THR A 1 96 ? -3.456 -10.031 -3.609 1.00 87.06 96 THR A C 1
ATOM 748 O O . THR A 1 96 ? -4.142 -10.365 -2.645 1.00 87.06 96 THR A O 1
ATOM 751 N N . PHE A 1 97 ? -3.632 -8.859 -4.226 1.00 82.44 97 PHE A N 1
ATOM 752 C CA . PHE A 1 97 ? -4.634 -7.880 -3.805 1.00 82.44 97 PHE A CA 1
ATOM 753 C C . PHE A 1 97 ? -6.056 -8.456 -3.856 1.00 82.44 97 PHE A C 1
ATOM 755 O O . PHE A 1 97 ? -6.827 -8.317 -2.909 1.00 82.44 97 PHE A O 1
ATOM 762 N N . ARG A 1 98 ? -6.405 -9.180 -4.927 1.00 85.25 98 ARG A N 1
ATOM 763 C CA . ARG A 1 98 ? -7.701 -9.868 -5.036 1.00 85.25 98 ARG A CA 1
ATOM 764 C C . ARG A 1 98 ? -7.894 -10.949 -3.978 1.00 85.25 98 ARG A C 1
ATOM 766 O O . ARG A 1 98 ? -9.012 -11.096 -3.484 1.00 85.25 98 ARG A O 1
ATOM 773 N N . ALA A 1 99 ? -6.845 -11.695 -3.638 1.00 83.00 99 ALA A N 1
ATOM 774 C CA . ALA A 1 99 ? -6.889 -12.678 -2.561 1.00 83.00 99 ALA A CA 1
ATOM 775 C C . ALA A 1 99 ? -7.160 -11.998 -1.209 1.00 83.00 99 ALA A C 1
ATOM 777 O O . ALA A 1 99 ? -8.084 -12.400 -0.505 1.00 83.00 99 ALA A O 1
ATOM 778 N N . MET A 1 100 ? -6.460 -10.899 -0.914 1.00 78.06 100 MET A N 1
ATOM 779 C CA . MET A 1 100 ? -6.661 -10.111 0.308 1.00 78.06 100 MET A CA 1
ATOM 780 C C . MET A 1 100 ? -8.066 -9.500 0.391 1.00 78.06 100 MET A C 1
ATOM 782 O O . MET A 1 100 ? -8.705 -9.565 1.432 1.00 78.06 100 MET A O 1
ATOM 786 N N . CYS A 1 101 ? -8.614 -8.956 -0.701 1.00 74.31 101 CYS A N 1
ATOM 787 C CA . CYS A 1 101 ? -9.977 -8.407 -0.690 1.00 74.31 101 CYS A CA 1
ATOM 788 C C . CYS A 1 101 ? -11.071 -9.474 -0.517 1.00 74.31 101 CYS A C 1
ATOM 790 O O . CYS A 1 101 ? -12.185 -9.154 -0.095 1.00 74.31 101 CYS A O 1
ATOM 792 N N . ARG A 1 102 ? -10.792 -10.736 -0.869 1.00 74.88 102 ARG A N 1
ATOM 793 C CA . ARG A 1 102 ? -11.714 -11.858 -0.635 1.00 74.88 102 ARG A CA 1
ATOM 794 C C . ARG A 1 102 ? -11.747 -12.277 0.834 1.00 74.88 102 ARG A C 1
ATOM 796 O O . ARG A 1 102 ? -12.790 -12.745 1.295 1.00 74.88 102 ARG A O 1
ATOM 803 N N . GLU A 1 103 ? -10.671 -12.049 1.578 1.00 63.38 103 GLU A N 1
ATOM 804 C CA . GLU A 1 103 ? -10.647 -12.144 3.037 1.00 63.38 103 GLU A CA 1
ATOM 805 C C . GLU A 1 103 ? -11.375 -10.928 3.632 1.00 63.38 103 GLU A C 1
ATOM 807 O O . GLU A 1 103 ? -10.786 -9.916 4.000 1.00 63.38 103 GLU A O 1
ATOM 812 N N . ARG A 1 104 ? -12.715 -10.987 3.664 1.00 51.91 104 ARG A N 1
ATOM 813 C CA . ARG A 1 104 ? -13.542 -9.894 4.196 1.00 51.91 104 ARG A CA 1
ATOM 814 C C . ARG A 1 104 ? -13.117 -9.506 5.622 1.00 51.91 104 ARG A C 1
ATOM 816 O O . ARG A 1 104 ? -12.875 -10.402 6.433 1.00 51.91 104 ARG A O 1
ATOM 823 N N . PRO A 1 105 ? -13.161 -8.206 5.983 1.00 51.59 105 PRO A N 1
ATOM 824 C CA . PRO A 1 105 ? -12.967 -7.763 7.358 1.00 51.59 105 PRO A CA 1
ATOM 825 C C . PRO A 1 105 ? -14.124 -8.294 8.214 1.00 51.59 105 PRO A C 1
ATOM 827 O O . PRO A 1 105 ? -15.221 -7.735 8.247 1.00 51.59 105 PRO A O 1
ATOM 830 N N . ARG A 1 106 ? -13.883 -9.424 8.885 1.00 50.97 106 ARG A N 1
ATOM 831 C CA . ARG A 1 106 ? -14.855 -10.163 9.710 1.00 50.97 106 ARG A CA 1
ATOM 832 C C . ARG A 1 106 ? -15.410 -9.354 10.891 1.00 50.97 106 ARG A C 1
ATOM 834 O O . ARG A 1 106 ? -16.420 -9.751 11.458 1.00 50.97 106 ARG A O 1
ATOM 841 N N . LEU A 1 107 ? -14.800 -8.217 11.224 1.00 50.50 107 LEU A N 1
ATOM 842 C CA . LEU A 1 107 ? -15.143 -7.418 12.402 1.00 50.50 107 LEU A CA 1
ATOM 843 C C . LEU A 1 107 ? -16.371 -6.512 12.189 1.00 50.50 107 LEU A C 1
ATOM 845 O O . LEU A 1 107 ? -17.257 -6.485 13.033 1.00 50.50 107 LEU A O 1
ATOM 849 N N . PHE A 1 108 ? -16.509 -5.847 11.034 1.00 52.94 108 PHE A N 1
ATOM 850 C CA . PHE A 1 108 ? -17.636 -4.924 10.801 1.00 52.94 108 PHE A CA 1
ATOM 851 C C . PHE A 1 108 ? -18.973 -5.632 10.554 1.00 52.94 108 PHE A C 1
ATOM 853 O O . PHE A 1 108 ? -20.016 -5.109 10.934 1.00 52.94 108 PHE A O 1
ATOM 860 N N . ALA A 1 109 ? -18.958 -6.818 9.937 1.00 53.12 109 ALA A N 1
ATOM 861 C CA . ALA A 1 109 ? -20.177 -7.578 9.658 1.00 53.12 109 ALA A CA 1
ATOM 862 C C . ALA A 1 109 ? -20.795 -8.177 10.931 1.00 53.12 109 ALA A C 1
ATOM 864 O O . ALA A 1 109 ? -22.017 -8.191 11.066 1.00 53.12 109 ALA A O 1
ATOM 865 N N . ALA A 1 110 ? -19.958 -8.628 11.871 1.00 52.12 110 ALA A N 1
ATOM 866 C CA . ALA A 1 110 ? -20.417 -9.129 13.160 1.00 52.12 110 ALA A CA 1
ATOM 867 C C . ALA A 1 110 ? -21.038 -7.996 13.997 1.00 52.12 110 ALA A C 1
ATOM 869 O O . ALA A 1 110 ? -22.190 -8.125 14.410 1.00 52.12 110 ALA A O 1
ATOM 870 N N . SER A 1 111 ? -20.355 -6.851 14.129 1.00 55.41 111 SER A N 1
ATOM 871 C CA . SER A 1 111 ? -20.850 -5.705 14.910 1.00 55.41 111 SER A CA 1
ATOM 872 C C . SER A 1 111 ? -22.089 -5.029 14.307 1.00 55.41 111 SER A C 1
ATOM 874 O O . SER A 1 111 ? -22.975 -4.622 15.051 1.00 55.41 111 SER A O 1
ATOM 876 N N . LEU A 1 112 ? -22.218 -4.947 12.973 1.00 58.50 112 LEU A N 1
ATOM 877 C CA . LEU A 1 112 ? -23.456 -4.466 12.333 1.00 58.50 112 LEU A CA 1
ATOM 878 C C . LEU A 1 112 ? -24.632 -5.429 12.540 1.00 58.50 112 LEU A C 1
ATOM 880 O O . LEU A 1 112 ? -25.765 -4.971 12.674 1.00 58.50 112 LEU A O 1
ATOM 884 N N . SER A 1 113 ? -24.371 -6.741 12.583 1.00 58.22 113 SER A N 1
ATOM 885 C CA . SER A 1 113 ? -25.408 -7.747 12.843 1.00 58.22 113 SER A CA 1
ATOM 886 C C . SER A 1 113 ? -25.864 -7.775 14.304 1.00 58.22 113 SER A C 1
ATOM 888 O O . SER A 1 113 ? -27.018 -8.099 14.581 1.00 58.22 113 SER A O 1
ATOM 890 N N . GLU A 1 114 ? -24.985 -7.417 15.243 1.00 58.97 114 GLU A N 1
ATOM 891 C CA . GLU A 1 114 ? -25.378 -7.224 16.639 1.00 58.97 114 GLU A CA 1
ATOM 892 C C . GLU A 1 114 ? -26.149 -5.912 16.822 1.00 58.97 114 GLU A C 1
ATOM 894 O O . GLU A 1 114 ? -27.194 -5.909 17.466 1.00 58.97 114 GLU A O 1
ATOM 899 N N . LEU A 1 115 ? -25.741 -4.828 16.151 1.00 60.41 115 LEU A N 1
ATOM 900 C CA . LEU A 1 115 ? -26.442 -3.541 16.224 1.00 60.41 115 LEU A CA 1
ATOM 901 C C . LEU A 1 115 ? -27.840 -3.576 15.577 1.00 60.41 115 LEU A C 1
ATOM 903 O O . LEU A 1 115 ? -28.743 -2.856 16.007 1.00 60.41 115 LEU A O 1
ATOM 907 N N . SER A 1 116 ? -28.052 -4.417 14.556 1.00 60.66 116 SER A N 1
ATOM 908 C CA . SER A 1 116 ? -29.384 -4.635 13.976 1.00 60.66 116 SER A CA 1
ATOM 909 C C . SER A 1 116 ? -30.303 -5.419 14.915 1.00 60.66 116 SER A C 1
ATOM 911 O O . SER A 1 116 ? -31.489 -5.109 14.994 1.00 60.66 116 SER A O 1
ATOM 913 N N . LYS A 1 117 ? -29.757 -6.393 15.656 1.00 58.25 117 LYS A N 1
ATOM 914 C CA . LYS A 1 117 ? -30.514 -7.180 16.643 1.00 58.25 117 LYS A CA 1
ATOM 915 C C . LYS A 1 117 ? -30.929 -6.339 17.848 1.00 58.25 117 LYS A C 1
ATOM 917 O O . LYS A 1 117 ? -32.075 -6.435 18.277 1.00 58.25 117 LYS A O 1
ATOM 922 N N . ASP A 1 118 ? -30.053 -5.456 18.324 1.00 58.62 118 ASP A N 1
ATOM 923 C CA . ASP A 1 118 ? -30.398 -4.507 19.391 1.00 58.62 118 ASP A CA 1
ATOM 924 C C . ASP A 1 118 ? -31.464 -3.501 18.935 1.00 58.62 118 ASP A C 1
ATOM 926 O O . ASP A 1 118 ? -32.357 -3.149 19.706 1.00 58.62 118 ASP A O 1
ATOM 930 N N . ARG A 1 119 ? -31.449 -3.083 17.660 1.00 59.16 119 ARG A N 1
ATOM 931 C CA . ARG A 1 119 ? -32.504 -2.221 17.102 1.00 59.16 119 ARG A CA 1
ATOM 932 C C . ARG A 1 119 ? -33.862 -2.903 16.986 1.00 59.16 119 ARG A C 1
ATOM 934 O O . ARG A 1 119 ? -34.870 -2.243 17.221 1.00 59.16 119 ARG A O 1
ATOM 941 N N . GLU A 1 120 ? -33.905 -4.188 16.654 1.00 58.97 120 GLU A N 1
ATOM 942 C CA . GLU A 1 120 ? -35.156 -4.959 16.642 1.00 58.97 120 GLU A CA 1
ATOM 943 C C . GLU A 1 120 ? -35.727 -5.171 18.049 1.00 58.97 120 GLU A C 1
ATOM 945 O O . GLU A 1 120 ? -36.943 -5.209 18.213 1.00 58.97 120 GLU A O 1
ATOM 950 N N . GLN A 1 121 ? -34.875 -5.252 19.075 1.00 58.56 121 GLN A N 1
ATOM 951 C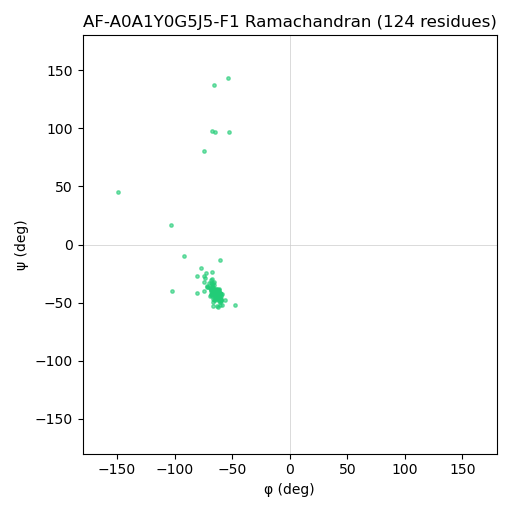 CA . GLN A 1 121 ? -35.317 -5.371 20.468 1.00 58.56 121 GLN A CA 1
ATOM 952 C C . GLN A 1 121 ? -35.718 -4.027 21.094 1.00 58.56 121 GLN A C 1
ATOM 954 O O . GLN A 1 121 ? -36.553 -3.999 21.998 1.00 58.56 121 GLN A O 1
ATOM 959 N N . LEU A 1 122 ? -35.153 -2.918 20.605 1.00 53.88 122 LEU A N 1
ATOM 960 C CA . LEU A 1 122 ? -35.452 -1.559 21.061 1.00 53.88 122 LEU A CA 1
ATOM 961 C C . LEU A 1 122 ? -36.565 -0.862 20.284 1.00 53.88 122 LEU A C 1
ATOM 963 O O . LEU A 1 122 ? -36.982 0.197 20.738 1.00 53.88 122 LEU A O 1
ATOM 967 N N . ALA A 1 123 ? -37.049 -1.409 19.164 1.00 52.84 123 ALA A N 1
ATOM 968 C CA . ALA A 1 123 ? -38.281 -0.950 18.532 1.00 52.84 123 ALA A CA 1
ATOM 969 C C . ALA A 1 123 ? -39.448 -1.308 19.468 1.00 52.84 123 ALA A C 1
ATOM 971 O O . ALA A 1 123 ? -39.893 -2.461 19.491 1.00 52.84 123 ALA A O 1
ATOM 972 N N . PRO A 1 124 ? -39.936 -0.366 20.298 1.00 50.59 124 PRO A N 1
ATOM 973 C CA . PRO A 1 124 ? -41.072 -0.638 21.150 1.00 50.59 124 PRO A CA 1
ATOM 974 C C . PRO A 1 124 ? -42.241 -0.851 20.197 1.00 50.59 124 PRO A C 1
ATOM 976 O O . PRO A 1 124 ? -42.379 -0.124 19.213 1.00 50.59 124 PRO A O 1
ATOM 979 N N . ARG A 1 125 ? -43.059 -1.861 20.478 1.00 51.09 125 ARG A N 1
ATOM 980 C CA . ARG A 1 125 ? -44.367 -2.022 19.847 1.00 51.09 125 ARG A CA 1
ATOM 981 C C . ARG A 1 125 ? -45.141 -0.708 20.025 1.00 51.09 125 ARG A C 1
ATOM 983 O O . ARG A 1 125 ? -45.664 -0.461 21.111 1.00 51.09 125 ARG A O 1
ATOM 990 N N . LEU A 1 126 ? -45.107 0.143 19.002 1.00 41.59 126 LEU A N 1
ATOM 991 C CA . LEU A 1 126 ? -46.136 1.136 18.719 1.00 41.59 126 LEU A CA 1
ATOM 992 C C . LEU A 1 126 ? -47.331 0.392 18.127 1.00 41.59 126 LEU A C 1
ATOM 994 O O . LEU A 1 126 ? -47.092 -0.502 17.281 1.00 41.59 126 LEU A O 1
#

Solvent-accessible surface area (backbone atoms only — not comparable to full-atom values): 6983 Å² total; per-residue (Å²): 121,72,67,60,57,51,55,52,53,52,50,51,53,49,50,53,52,52,50,52,54,53,48,51,56,48,50,53,50,52,52,51,52,50,52,55,48,49,52,50,51,50,50,50,50,53,53,49,49,51,51,50,50,54,50,50,50,51,52,52,51,49,50,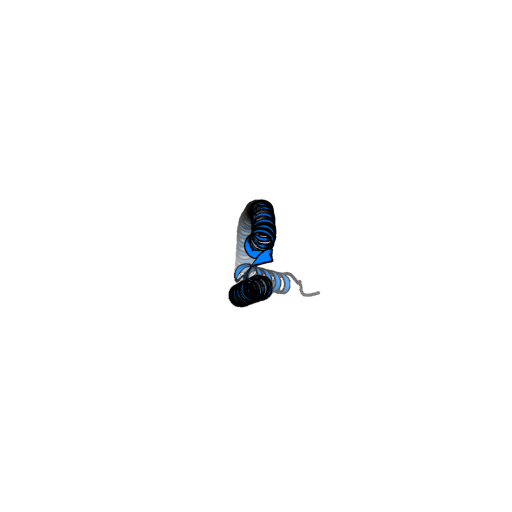52,50,52,45,62,75,39,41,92,83,41,51,67,60,49,53,52,48,53,53,51,51,52,51,53,53,50,52,53,52,51,51,52,50,52,53,54,67,66,61,61,73,69,65,62,62,52,54,52,55,50,54,52,51,52,48,64,70,64,56,69,90,123